Protein AF-A0A0C2MLR8-F1 (afdb_monomer_lite)

InterPro domains:
  IPR001584 Integrase, catalytic core [PS50994] (27-112)
  IPR012337 Ribonuclease H-like superfamily [SSF53098] (26-110)
  IPR036397 Ribonuclease H superfamily [G3DSA:3.30.420.10] (18-111)

Sequence (112 aa):
MRKVDKIKHMQCRNKAKLKRIPQPGEPMMDATAETTTYILVNEIVLRFGLPHAIHSNQGPQYESVLFKQVCKEFGINKSRTTAYHSQGNGAAERSVRSMKEKIRTYIERAFD

pLDDT: mean 80.46, std 16.4, range [45.44, 95.56]

Radius of gyration: 16.26 Å; chains: 1; bounding box: 49×33×39 Å

Foldseek 3Di:
DVLLVVVVVVVPPCVPVVVQADDVPGDRPDLALVNVQVCCSPVPCVPPNQDQEDEEEPPCSCVDPSNVVSCVSSNYHYHYDDPVCCVVCVVVVVVVVVVVVVVVVVVVVVVD

Organism: Thelohanellus kitauei (NCBI:txid669202)

Secondary structure (DSSP, 8-state):
-HHHHHHHHHHGGGTTTGGGPPPTTSPPS---HHHHHHHIIIIIIHHH---SEEEE-S-HHHHSHHHHHHHHHHT-EEEE--TT-GGGGHHHHHHHHHHHHHHHHHHHHHH-

Structure (mmCIF, N/CA/C/O backbone):
data_AF-A0A0C2MLR8-F1
#
_entry.id   AF-A0A0C2MLR8-F1
#
loop_
_atom_site.group_PDB
_atom_site.id
_atom_site.type_symbol
_atom_site.label_atom_id
_atom_site.label_alt_id
_atom_site.label_comp_id
_atom_site.label_asym_id
_atom_site.label_entity_id
_atom_site.label_seq_id
_atom_site.pdbx_PDB_ins_code
_atom_site.Cartn_x
_atom_site.Cartn_y
_atom_site.Cartn_z
_atom_site.occupancy
_atom_site.B_iso_or_equiv
_atom_site.auth_seq_id
_atom_site.auth_comp_id
_atom_site.auth_asym_id
_atom_site.auth_atom_id
_atom_site.pdbx_PDB_model_num
ATOM 1 N N . MET A 1 1 ? -22.384 -1.267 -9.601 1.00 48.50 1 MET A N 1
ATOM 2 C CA . MET A 1 1 ? -22.377 0.029 -10.321 1.00 48.50 1 MET A CA 1
ATOM 3 C C . MET A 1 1 ? -22.574 1.240 -9.406 1.00 48.50 1 MET A C 1
ATOM 5 O O . MET A 1 1 ? -21.626 1.991 -9.265 1.00 48.50 1 MET A O 1
ATOM 9 N N . ARG A 1 2 ? -23.680 1.378 -8.655 1.00 54.44 2 ARG A N 1
ATOM 10 C CA . ARG A 1 2 ? -24.025 2.611 -7.893 1.00 54.44 2 ARG A CA 1
ATOM 11 C C . ARG A 1 2 ? -22.963 3.243 -6.957 1.00 54.44 2 ARG A C 1
ATOM 13 O O . ARG A 1 2 ? -23.025 4.447 -6.727 1.00 54.44 2 ARG A O 1
ATOM 20 N N . LYS A 1 3 ? -22.018 2.484 -6.382 1.00 56.22 3 LYS A N 1
ATOM 21 C CA . LYS A 1 3 ? -20.996 3.027 -5.452 1.00 56.22 3 LYS A CA 1
ATOM 22 C C . LYS A 1 3 ? -19.798 3.671 -6.161 1.00 56.22 3 LYS A C 1
ATOM 24 O O . LYS A 1 3 ? -19.283 4.677 -5.686 1.00 56.22 3 LYS A O 1
ATOM 29 N N . VAL A 1 4 ? -19.388 3.128 -7.308 1.00 54.00 4 VAL A N 1
ATOM 30 C CA . VAL A 1 4 ? -18.222 3.625 -8.059 1.00 54.00 4 VAL A CA 1
ATOM 31 C C . VAL A 1 4 ? -18.553 4.940 -8.772 1.00 54.00 4 VAL A C 1
ATOM 33 O O . VAL A 1 4 ? -17.733 5.855 -8.817 1.00 54.00 4 VAL A O 1
ATOM 36 N N . ASP A 1 5 ? -19.802 5.080 -9.224 1.00 55.38 5 ASP A N 1
ATOM 37 C CA . ASP A 1 5 ? -20.309 6.292 -9.877 1.00 55.38 5 ASP A CA 1
ATOM 38 C C . ASP A 1 5 ? -20.364 7.499 -8.923 1.00 55.38 5 ASP A C 1
ATOM 40 O O . ASP A 1 5 ? -20.022 8.617 -9.313 1.00 55.38 5 ASP A O 1
ATOM 44 N N . LYS A 1 6 ? -20.686 7.284 -7.636 1.00 52.97 6 LYS A N 1
ATOM 45 C CA . LYS A 1 6 ? -20.604 8.339 -6.606 1.00 52.97 6 LYS A CA 1
ATOM 46 C C . LYS A 1 6 ? -19.173 8.847 -6.401 1.00 52.97 6 LYS A C 1
ATOM 48 O O . LYS A 1 6 ? -18.981 10.032 -6.136 1.00 52.97 6 LYS A O 1
ATOM 53 N N . ILE A 1 7 ? -18.171 7.980 -6.551 1.00 51.88 7 ILE A N 1
ATOM 54 C CA . ILE A 1 7 ? -16.761 8.351 -6.378 1.00 51.88 7 ILE A CA 1
ATOM 55 C C . ILE A 1 7 ? -16.242 9.092 -7.606 1.00 51.88 7 ILE A C 1
ATOM 57 O O . ILE A 1 7 ? -15.585 10.115 -7.435 1.00 51.88 7 ILE A O 1
ATOM 61 N N . LYS A 1 8 ? -16.632 8.698 -8.827 1.00 50.59 8 LYS A N 1
ATOM 62 C CA . LYS A 1 8 ? -16.384 9.518 -10.029 1.00 50.59 8 LYS A CA 1
ATOM 63 C C . LYS A 1 8 ? -16.935 10.943 -9.864 1.00 50.59 8 LYS A C 1
ATOM 65 O O . LYS A 1 8 ? -16.257 11.910 -10.198 1.00 50.59 8 LYS A O 1
ATOM 70 N N . HIS A 1 9 ? -18.113 11.092 -9.254 1.00 47.91 9 HIS A N 1
ATOM 71 C CA . HIS A 1 9 ? -18.696 12.406 -8.955 1.00 47.91 9 HIS A CA 1
ATOM 72 C C . HIS A 1 9 ? -17.943 13.204 -7.870 1.00 47.91 9 HIS A C 1
ATOM 74 O O . HIS A 1 9 ? -17.927 14.436 -7.920 1.00 47.91 9 HIS A O 1
ATOM 80 N N . MET A 1 10 ? -17.305 12.528 -6.908 1.00 45.44 10 MET A N 1
ATOM 81 C CA . MET A 1 10 ? -16.457 13.144 -5.874 1.00 45.44 10 MET A CA 1
ATOM 82 C C . MET A 1 10 ? -15.113 13.629 -6.451 1.00 45.44 10 MET A C 1
ATOM 84 O O . MET A 1 10 ? -14.632 14.702 -6.090 1.00 45.44 10 MET A O 1
ATOM 88 N N . GLN A 1 11 ? -14.561 12.882 -7.412 1.00 50.91 11 GLN A N 1
ATOM 89 C CA . GLN A 1 11 ? -13.303 13.153 -8.124 1.00 50.91 11 GLN A CA 1
ATOM 90 C C . GLN A 1 11 ? -13.384 14.384 -9.056 1.00 50.91 11 GLN A C 1
ATOM 92 O O . GLN A 1 11 ? -12.382 15.050 -9.311 1.00 50.91 11 GLN A O 1
ATOM 97 N N . CYS A 1 12 ? -14.584 14.753 -9.522 1.00 45.44 12 CYS A N 1
ATOM 98 C CA . CYS A 1 12 ? -14.787 15.883 -10.438 1.00 45.44 12 CYS A CA 1
ATOM 99 C C . CYS A 1 12 ? -14.655 17.281 -9.803 1.00 45.44 12 CYS A C 1
ATOM 101 O O . CYS A 1 12 ? -14.508 18.253 -10.544 1.00 45.44 12 CYS A O 1
ATOM 103 N N . ARG A 1 13 ? -14.699 17.426 -8.468 1.00 47.28 13 ARG A N 1
ATOM 104 C CA . ARG A 1 13 ? -14.732 18.757 -7.818 1.00 47.28 13 ARG A CA 1
ATOM 105 C C . ARG A 1 13 ? -13.372 19.452 -7.685 1.00 47.28 13 ARG A C 1
ATOM 107 O O . ARG A 1 13 ? -13.353 20.634 -7.380 1.00 47.28 13 ARG A O 1
ATOM 114 N N . ASN A 1 14 ? -12.248 18.773 -7.935 1.00 47.69 14 ASN A N 1
ATOM 115 C CA . ASN A 1 14 ? -10.905 19.353 -7.768 1.00 47.69 14 ASN A CA 1
ATOM 116 C C . ASN A 1 14 ? -9.927 18.925 -8.880 1.00 47.69 14 ASN A C 1
ATOM 118 O O . ASN A 1 14 ? -8.842 18.398 -8.626 1.00 47.69 14 ASN A O 1
ATOM 122 N N . LYS A 1 15 ? -10.287 19.198 -10.142 1.00 45.81 15 LYS A N 1
ATOM 123 C CA . LYS A 1 15 ? -9.458 18.884 -11.327 1.00 45.81 15 LYS A CA 1
ATOM 124 C C . LYS A 1 15 ? -8.025 19.451 -11.276 1.00 45.81 15 LYS A C 1
ATOM 126 O O . LYS A 1 15 ? -7.148 18.918 -11.943 1.00 45.81 15 LYS A O 1
ATOM 131 N N . ALA A 1 16 ? -7.763 20.500 -10.490 1.00 49.34 16 ALA A N 1
ATOM 132 C CA . ALA A 1 16 ? -6.436 21.114 -10.372 1.00 49.34 16 ALA A CA 1
ATOM 133 C C . ALA A 1 16 ? -5.433 20.297 -9.527 1.00 49.34 16 ALA A C 1
ATOM 135 O O . ALA A 1 16 ? -4.251 20.278 -9.860 1.00 49.34 16 ALA A O 1
ATOM 136 N N . LYS A 1 17 ? -5.886 19.581 -8.481 1.00 49.19 17 LYS A N 1
ATOM 137 C CA . LYS A 1 17 ? -5.035 18.661 -7.691 1.00 49.19 17 LYS A CA 1
ATOM 138 C C . LYS A 1 17 ? -4.854 17.299 -8.374 1.00 49.19 17 LYS A C 1
ATOM 140 O O . LYS A 1 17 ? -3.835 16.652 -8.177 1.00 49.19 17 LYS A O 1
ATOM 145 N N . LEU A 1 18 ? -5.798 16.915 -9.238 1.00 51.25 18 LEU A N 1
ATOM 146 C CA . LEU A 1 18 ? -5.769 15.671 -10.017 1.00 51.25 18 LEU A CA 1
ATOM 147 C C . LEU A 1 18 ? -4.679 15.638 -11.114 1.00 51.25 18 LEU A C 1
ATOM 149 O O . LEU A 1 18 ? -4.411 14.587 -11.682 1.00 51.25 18 LEU A O 1
ATOM 153 N N . LYS A 1 19 ? -4.032 16.774 -11.415 1.00 51.28 19 LYS A N 1
ATOM 154 C CA . LYS A 1 19 ? -3.006 16.902 -12.469 1.00 51.28 19 LYS A CA 1
ATOM 155 C C . LYS A 1 19 ? -1.666 16.207 -12.171 1.00 51.28 19 LYS A C 1
ATOM 157 O O . LYS A 1 19 ? -0.800 16.216 -13.035 1.00 51.28 19 LYS A O 1
ATOM 162 N N . ARG A 1 20 ? -1.469 15.639 -10.975 1.00 57.59 20 ARG A N 1
ATOM 163 C CA . ARG A 1 20 ? -0.251 14.883 -10.602 1.00 57.59 20 ARG A CA 1
ATOM 164 C C . ARG A 1 20 ? -0.493 13.389 -10.420 1.00 57.59 20 ARG A C 1
ATOM 166 O O . ARG A 1 20 ? 0.340 12.701 -9.842 1.00 57.59 20 ARG A O 1
ATOM 173 N N . ILE A 1 21 ? -1.643 12.894 -10.856 1.00 61.84 21 ILE A N 1
ATOM 174 C CA . ILE A 1 21 ? -1.951 11.484 -10.695 1.00 61.84 21 ILE A CA 1
ATOM 175 C C . ILE A 1 21 ? -1.282 10.704 -11.830 1.00 61.84 21 ILE A C 1
ATOM 177 O O . ILE A 1 21 ? -1.535 11.024 -12.991 1.00 61.84 21 ILE A O 1
ATOM 181 N N . PRO A 1 22 ? -0.429 9.721 -11.504 1.00 65.56 22 PRO A N 1
ATOM 182 C CA . PRO A 1 22 ? 0.283 8.937 -12.500 1.00 65.56 22 PRO A CA 1
ATOM 183 C C . PRO A 1 22 ? -0.696 8.090 -13.305 1.00 65.56 22 PRO A C 1
ATOM 185 O O . PRO A 1 22 ? -1.653 7.528 -12.760 1.00 65.56 22 PRO A O 1
ATOM 188 N N . GLN A 1 23 ? -0.437 8.000 -14.603 1.00 66.75 23 GLN A N 1
ATOM 189 C CA . GLN A 1 23 ? -1.199 7.147 -15.496 1.00 66.75 23 GLN A CA 1
ATOM 190 C C . GLN A 1 23 ? -0.844 5.669 -15.266 1.00 66.75 23 GLN A C 1
ATOM 192 O O . GLN A 1 23 ? 0.151 5.337 -14.613 1.00 66.75 23 GLN A O 1
ATOM 197 N N . PRO A 1 24 ? -1.652 4.737 -15.785 1.00 66.81 24 PRO A N 1
ATOM 198 C CA . PRO A 1 24 ? -1.410 3.314 -15.605 1.00 66.81 24 PRO A CA 1
ATOM 199 C C . PRO A 1 24 ? -0.053 2.920 -16.197 1.00 66.81 24 PRO A C 1
ATOM 201 O O . PRO A 1 24 ? 0.171 3.076 -17.394 1.00 66.81 24 PRO A O 1
ATOM 204 N N . GLY A 1 25 ? 0.842 2.392 -15.361 1.0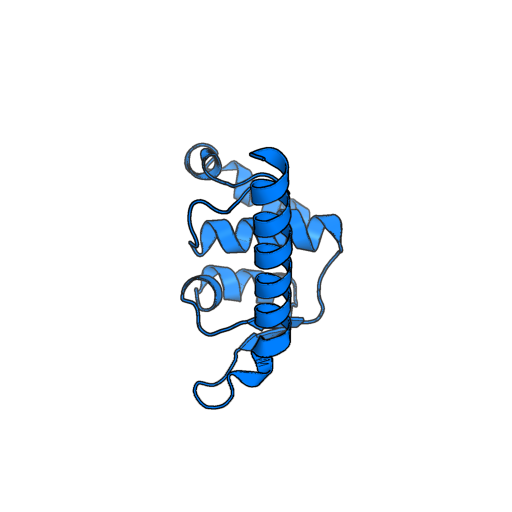0 68.62 25 GLY A N 1
ATOM 205 C CA . GLY A 1 25 ? 2.208 2.038 -15.763 1.00 68.62 25 GLY A CA 1
ATOM 206 C C . GLY A 1 25 ? 3.239 3.155 -15.574 1.00 68.62 25 GLY A C 1
ATOM 207 O O . GLY A 1 25 ? 4.428 2.899 -15.746 1.00 68.62 25 GLY A O 1
ATOM 208 N N . GLU A 1 26 ? 2.823 4.353 -15.161 1.00 77.00 26 GLU A N 1
ATOM 209 C CA . GLU A 1 26 ? 3.735 5.428 -14.776 1.00 77.00 26 GLU A CA 1
ATOM 210 C C . GLU A 1 26 ? 4.122 5.333 -13.290 1.00 77.00 26 GLU A C 1
ATOM 212 O O . GLU A 1 26 ? 3.321 4.906 -12.449 1.00 77.00 26 GLU A O 1
ATOM 217 N N . PRO A 1 27 ? 5.354 5.736 -12.929 1.00 80.50 27 PRO A N 1
ATOM 218 C CA . PRO A 1 27 ? 5.769 5.796 -11.537 1.00 80.50 27 PRO A CA 1
ATOM 219 C C . PRO A 1 27 ? 4.980 6.861 -10.767 1.00 80.50 27 PRO A C 1
ATOM 221 O O . PRO A 1 27 ? 4.710 7.954 -11.262 1.00 80.50 27 PRO A O 1
ATOM 224 N N . MET A 1 28 ? 4.661 6.561 -9.508 1.00 81.69 28 MET A N 1
ATOM 225 C CA . MET A 1 28 ? 4.065 7.540 -8.602 1.00 81.69 28 MET A CA 1
ATOM 226 C C . MET A 1 28 ? 5.097 8.602 -8.214 1.00 81.69 28 MET A C 1
ATOM 228 O O . MET A 1 28 ? 6.140 8.274 -7.651 1.00 81.69 28 MET A O 1
ATOM 232 N N . MET A 1 29 ? 4.781 9.872 -8.475 1.00 78.62 29 MET A N 1
ATOM 233 C CA . MET A 1 29 ? 5.609 11.014 -8.061 1.00 78.62 29 MET A CA 1
ATOM 234 C C . MET A 1 29 ? 5.490 11.311 -6.558 1.00 78.62 29 MET A C 1
ATOM 236 O O . MET A 1 29 ? 6.426 11.823 -5.948 1.00 78.62 29 MET A O 1
ATOM 240 N N . ASP A 1 30 ? 4.345 10.983 -5.952 1.00 83.38 30 ASP A N 1
ATOM 241 C CA . ASP A 1 30 ? 4.081 11.123 -4.523 1.00 83.38 30 ASP A CA 1
ATOM 242 C C . ASP A 1 30 ? 3.309 9.915 -3.977 1.00 83.38 30 ASP A C 1
ATOM 244 O O . ASP A 1 30 ? 2.525 9.278 -4.679 1.00 83.38 30 ASP A O 1
ATOM 248 N N . ALA A 1 31 ? 3.528 9.609 -2.699 1.00 85.69 31 ALA A N 1
ATOM 249 C CA . ALA A 1 31 ? 2.848 8.537 -1.978 1.00 85.69 31 ALA A CA 1
ATOM 250 C C . ALA A 1 31 ? 1.850 9.103 -0.956 1.00 85.69 31 ALA A C 1
ATOM 252 O O . ALA A 1 31 ? 1.825 8.673 0.196 1.00 85.69 31 ALA A O 1
ATOM 253 N N . THR A 1 32 ? 1.057 10.105 -1.342 1.00 89.81 32 THR A N 1
ATOM 254 C CA . THR A 1 32 ? 0.028 10.676 -0.459 1.00 89.81 32 THR A CA 1
ATOM 255 C C . THR A 1 32 ? -1.183 9.751 -0.324 1.00 89.81 32 THR A C 1
ATOM 257 O O . THR A 1 32 ? -1.406 8.837 -1.129 1.00 89.81 32 THR A O 1
ATOM 260 N N . ALA A 1 33 ? -1.993 9.985 0.710 1.00 89.06 33 ALA A N 1
ATOM 261 C CA . ALA A 1 33 ? -3.241 9.262 0.922 1.00 89.06 33 ALA A CA 1
ATOM 262 C C . ALA A 1 33 ? -4.226 9.465 -0.239 1.00 89.06 33 ALA A C 1
ATOM 264 O O . ALA A 1 33 ? -4.864 8.500 -0.668 1.00 89.06 33 ALA A O 1
ATOM 265 N N . GLU A 1 34 ? -4.336 10.689 -0.768 1.00 87.56 34 GLU A N 1
ATOM 266 C CA . GLU A 1 34 ? -5.209 10.998 -1.902 1.00 87.56 34 GLU A CA 1
ATOM 267 C C . GLU A 1 34 ? -4.794 10.234 -3.159 1.00 87.56 34 GLU A C 1
ATOM 269 O O . GLU A 1 34 ? -5.623 9.529 -3.739 1.00 87.56 34 GLU A O 1
ATOM 274 N N . THR A 1 35 ? -3.515 10.312 -3.541 1.00 86.75 35 THR A N 1
ATOM 275 C CA . THR A 1 35 ? -2.994 9.635 -4.737 1.00 86.75 35 THR A CA 1
ATOM 276 C C . THR A 1 35 ? -3.128 8.118 -4.612 1.00 86.75 35 THR A C 1
ATOM 278 O O . THR A 1 35 ? -3.627 7.454 -5.519 1.00 86.75 35 THR A O 1
ATOM 281 N N . THR A 1 36 ? -2.784 7.554 -3.452 1.00 90.38 36 THR A N 1
ATOM 282 C CA . THR A 1 36 ? -2.886 6.103 -3.210 1.00 90.38 36 THR A CA 1
ATOM 283 C C . THR A 1 36 ? -4.335 5.614 -3.288 1.00 90.38 36 THR A C 1
ATOM 285 O O . THR A 1 36 ? -4.625 4.583 -3.895 1.00 90.38 36 THR A O 1
ATOM 288 N N . THR A 1 37 ? -5.270 6.368 -2.707 1.00 91.12 37 THR A N 1
ATOM 289 C CA . THR A 1 37 ? -6.701 6.039 -2.741 1.00 91.12 37 THR A CA 1
ATOM 290 C C . THR A 1 37 ? -7.268 6.170 -4.153 1.00 91.12 37 THR A C 1
ATOM 292 O O . THR A 1 37 ? -8.073 5.339 -4.575 1.00 91.12 37 THR A O 1
ATOM 295 N N . TYR A 1 38 ? -6.832 7.181 -4.909 1.00 88.31 38 TYR A N 1
ATOM 296 C CA . TYR A 1 38 ? -7.205 7.325 -6.311 1.00 88.31 38 TYR A CA 1
ATOM 297 C C . TYR A 1 38 ? -6.800 6.099 -7.124 1.00 88.31 38 TYR A C 1
ATOM 299 O O . TYR A 1 38 ? -7.634 5.555 -7.848 1.00 88.31 38 TYR A O 1
ATOM 307 N N . ILE A 1 39 ? -5.542 5.670 -7.001 1.00 87.75 39 ILE A N 1
ATOM 308 C CA . ILE A 1 39 ? -5.001 4.530 -7.749 1.00 87.75 39 ILE A CA 1
ATOM 309 C C . ILE A 1 39 ? -5.741 3.251 -7.361 1.00 87.75 39 ILE A C 1
ATOM 311 O O . ILE A 1 39 ? -6.141 2.488 -8.237 1.00 87.75 39 ILE A O 1
ATOM 315 N N . LEU A 1 40 ? -6.017 3.046 -6.067 1.00 90.44 40 LEU A N 1
ATOM 316 C CA . LEU A 1 40 ? -6.829 1.915 -5.617 1.00 90.44 40 LEU A CA 1
ATOM 317 C C . LEU A 1 40 ? -8.176 1.862 -6.354 1.00 90.44 40 LEU A C 1
ATOM 319 O O . LEU A 1 40 ? -8.579 0.807 -6.836 1.00 90.44 40 LEU A O 1
ATOM 323 N N . VAL A 1 41 ? -8.879 2.987 -6.472 1.00 89.81 41 VAL A N 1
ATOM 324 C CA . VAL A 1 41 ? -10.195 2.992 -7.121 1.00 89.81 41 VAL A CA 1
ATOM 325 C C . VAL A 1 41 ? -10.081 2.863 -8.639 1.00 89.81 41 VAL A C 1
ATOM 327 O O . VAL A 1 41 ? -10.763 2.030 -9.235 1.00 89.81 41 VAL A O 1
ATOM 330 N N . ASN A 1 42 ? -9.244 3.682 -9.273 1.00 85.00 42 ASN A N 1
ATOM 331 C CA . ASN A 1 42 ? -9.234 3.812 -10.728 1.00 85.00 42 ASN A CA 1
ATOM 332 C C . ASN A 1 42 ? -8.425 2.723 -11.431 1.00 85.00 42 ASN A C 1
ATOM 334 O O . ASN A 1 42 ? -8.808 2.286 -12.511 1.00 85.00 42 ASN A O 1
ATOM 338 N N . GLU A 1 43 ? -7.353 2.244 -10.806 1.00 85.62 43 GLU A N 1
ATOM 339 C CA . GLU A 1 43 ? -6.456 1.272 -11.429 1.00 85.62 43 GLU A CA 1
ATOM 340 C C . GLU A 1 43 ? -6.654 -0.143 -10.906 1.00 85.62 43 GLU A C 1
ATOM 342 O O . GLU A 1 43 ? -6.399 -1.095 -11.636 1.00 85.62 43 GLU A O 1
ATOM 347 N N . ILE A 1 44 ? -7.144 -0.309 -9.676 1.00 88.69 44 ILE A N 1
ATOM 348 C CA . ILE A 1 44 ? -7.392 -1.645 -9.125 1.00 88.69 44 ILE A CA 1
ATOM 349 C C . ILE A 1 44 ? -8.875 -1.991 -9.231 1.00 88.69 44 ILE A C 1
ATOM 351 O O . ILE A 1 44 ? -9.240 -2.917 -9.952 1.00 88.69 44 ILE A O 1
ATOM 355 N N . VAL A 1 45 ? -9.746 -1.222 -8.572 1.00 90.06 45 VAL A N 1
ATOM 356 C CA . VAL A 1 45 ? -11.175 -1.559 -8.475 1.00 90.06 45 VAL A CA 1
ATOM 357 C C . VAL A 1 45 ? -11.885 -1.501 -9.825 1.00 90.06 45 VAL A C 1
ATOM 359 O O . VAL A 1 45 ? -12.662 -2.400 -10.141 1.00 90.06 45 VAL A O 1
ATOM 362 N N . LEU A 1 46 ? -11.636 -0.469 -10.635 1.00 87.44 46 LEU A N 1
ATOM 363 C CA . LEU A 1 46 ? -12.266 -0.356 -11.954 1.00 87.44 46 LEU A CA 1
ATOM 364 C C . LEU A 1 46 ? -11.765 -1.399 -12.959 1.00 87.44 46 LEU A C 1
ATOM 366 O O . LEU A 1 46 ? -12.524 -1.766 -13.852 1.00 87.44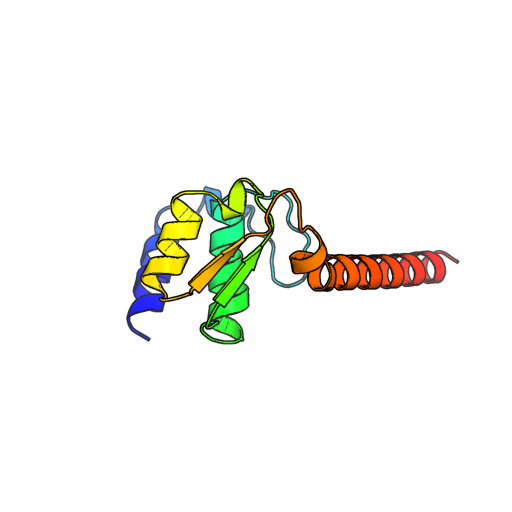 46 LEU A O 1
ATOM 370 N N . ARG A 1 47 ? -10.518 -1.869 -12.829 1.00 87.62 47 ARG A N 1
ATOM 371 C CA . ARG A 1 47 ? -9.925 -2.828 -13.774 1.00 87.62 47 ARG A CA 1
ATOM 372 C C . ARG A 1 47 ? -10.182 -4.277 -13.397 1.00 87.62 47 ARG A C 1
ATOM 374 O O . ARG A 1 47 ? -10.550 -5.072 -14.252 1.00 87.62 47 ARG A O 1
ATOM 381 N N . PHE A 1 48 ? -9.964 -4.618 -12.131 1.00 88.94 48 PHE A N 1
ATOM 382 C CA . PHE A 1 48 ? -9.971 -6.000 -11.646 1.00 88.94 48 PHE A CA 1
ATOM 383 C C . PHE A 1 48 ? -11.182 -6.315 -10.762 1.00 88.94 48 PHE A C 1
ATOM 385 O O . PHE A 1 48 ? -11.385 -7.466 -10.384 1.00 88.94 48 PHE A O 1
ATOM 392 N N . GLY A 1 49 ? -12.005 -5.313 -10.442 1.00 90.88 49 GLY A N 1
ATOM 393 C CA . GLY A 1 49 ? -13.126 -5.450 -9.519 1.00 90.88 49 GLY A CA 1
ATOM 394 C C . GLY A 1 49 ? -12.732 -5.226 -8.058 1.00 90.88 49 GLY A C 1
ATOM 395 O O . GLY A 1 49 ? -11.610 -4.844 -7.728 1.00 90.88 49 GLY A O 1
ATOM 396 N N . LEU A 1 50 ? -13.696 -5.423 -7.156 1.00 92.38 50 LEU A N 1
ATOM 397 C CA . LEU A 1 50 ? -13.506 -5.169 -5.728 1.00 92.38 50 LEU A CA 1
ATOM 398 C C . LEU A 1 50 ? -12.693 -6.293 -5.074 1.00 92.38 50 LEU A C 1
ATOM 400 O O . LEU A 1 50 ? -13.149 -7.438 -5.080 1.00 92.38 50 LEU A O 1
ATOM 404 N N . PRO A 1 51 ? -11.534 -5.992 -4.461 1.00 93.12 51 PRO A N 1
ATOM 405 C CA . PRO A 1 51 ? -10.808 -6.989 -3.694 1.00 93.12 51 PRO A CA 1
ATOM 406 C C . PRO A 1 51 ? -11.562 -7.313 -2.401 1.00 93.12 51 PRO A C 1
ATOM 408 O O . PRO A 1 51 ? -12.139 -6.433 -1.765 1.00 93.12 51 PRO A O 1
ATOM 411 N N . HIS A 1 52 ? -11.503 -8.570 -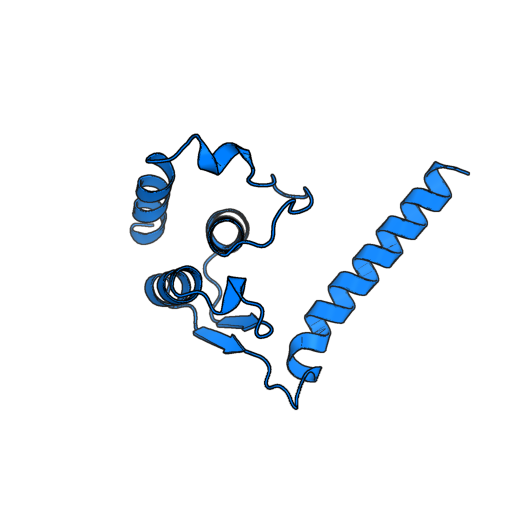1.964 1.00 94.31 52 HIS A N 1
ATOM 412 C CA . HIS A 1 52 ? -12.061 -8.965 -0.669 1.00 94.31 52 HIS A CA 1
ATOM 413 C C . HIS A 1 52 ? -11.285 -8.335 0.501 1.00 94.31 52 HIS A C 1
ATOM 415 O O . HIS A 1 52 ? -11.871 -7.865 1.476 1.00 94.31 52 HIS A O 1
ATOM 421 N N . ALA A 1 53 ? -9.955 -8.298 0.396 1.00 93.44 53 ALA A N 1
ATOM 422 C CA . ALA A 1 53 ? -9.082 -7.759 1.425 1.00 93.44 53 ALA A CA 1
ATOM 423 C C . ALA A 1 53 ? -7.858 -7.059 0.827 1.00 93.44 53 ALA A C 1
ATOM 425 O O . ALA A 1 53 ? -7.381 -7.421 -0.247 1.00 93.44 53 ALA A O 1
ATOM 426 N N . ILE A 1 54 ? -7.330 -6.082 1.563 1.00 93.75 54 ILE A N 1
ATOM 427 C CA . ILE A 1 54 ? -6.047 -5.432 1.293 1.00 93.75 54 ILE A CA 1
ATOM 428 C C . ILE A 1 54 ? -5.170 -5.603 2.527 1.00 93.75 54 ILE A C 1
ATOM 430 O O . ILE A 1 54 ? -5.549 -5.208 3.631 1.00 93.75 54 ILE A O 1
ATOM 434 N N . HIS A 1 55 ? -3.981 -6.162 2.333 1.00 91.94 55 HIS A N 1
ATOM 435 C CA . HIS A 1 55 ? -2.932 -6.221 3.344 1.00 91.94 55 HIS A CA 1
ATOM 436 C C . HIS A 1 55 ? -1.822 -5.244 2.955 1.00 91.94 55 HIS A C 1
ATOM 438 O O . HIS A 1 55 ? -1.367 -5.263 1.815 1.00 91.94 55 HIS A O 1
ATOM 444 N N . SER A 1 56 ? -1.405 -4.366 3.867 1.00 90.94 56 SER A N 1
ATOM 445 C CA . SER A 1 56 ? -0.314 -3.414 3.605 1.00 90.94 56 SER A CA 1
ATOM 446 C C . SER A 1 56 ? 0.612 -3.275 4.805 1.00 90.94 56 SER A C 1
ATOM 448 O O . SER A 1 56 ? 0.294 -3.704 5.909 1.00 90.94 56 SER A O 1
ATOM 450 N N . ASN A 1 57 ? 1.738 -2.596 4.626 1.00 89.94 57 ASN A N 1
ATOM 451 C CA . ASN A 1 57 ? 2.505 -2.101 5.763 1.00 89.94 57 ASN A CA 1
ATOM 452 C C . ASN A 1 57 ? 1.806 -0.906 6.446 1.00 89.94 57 ASN A C 1
ATOM 454 O O . ASN A 1 57 ? 0.752 -0.441 6.001 1.00 89.94 57 ASN A O 1
ATOM 458 N N . GLN A 1 58 ? 2.413 -0.403 7.521 1.00 90.75 58 GLN A N 1
ATOM 459 C CA . GLN A 1 58 ? 1.920 0.743 8.299 1.00 90.75 58 GLN A CA 1
ATOM 460 C C . GLN A 1 58 ? 2.292 2.102 7.679 1.00 90.75 58 GLN A C 1
ATOM 462 O O . GLN A 1 58 ? 2.470 3.086 8.391 1.00 90.75 58 GLN A O 1
ATOM 467 N N . GLY A 1 59 ? 2.453 2.164 6.352 1.00 90.56 59 GLY A N 1
ATOM 468 C CA . GLY A 1 59 ? 2.736 3.421 5.663 1.00 90.56 59 GLY A CA 1
ATOM 469 C C . GLY A 1 59 ? 1.623 4.456 5.905 1.00 90.56 59 GLY A C 1
ATOM 470 O O . GLY A 1 59 ? 0.443 4.085 5.916 1.00 90.56 59 GLY A O 1
ATOM 471 N N . PRO A 1 60 ? 1.959 5.748 6.074 1.00 92.38 60 PRO A N 1
ATOM 472 C CA . PRO A 1 60 ? 0.994 6.790 6.435 1.00 92.38 60 PRO A CA 1
ATOM 473 C C . PRO A 1 60 ? -0.160 6.916 5.430 1.00 92.38 60 PRO A C 1
ATOM 475 O O . PRO A 1 60 ? -1.300 7.169 5.819 1.00 92.38 60 PRO A O 1
ATOM 478 N N . GLN A 1 61 ? 0.094 6.659 4.146 1.00 92.75 61 GLN A N 1
ATOM 479 C CA . GLN A 1 61 ? -0.932 6.651 3.107 1.00 92.75 61 GLN A CA 1
ATOM 480 C C . GLN A 1 61 ? -2.002 5.574 3.326 1.00 92.75 61 GLN A C 1
ATOM 482 O O . GLN A 1 61 ? -3.189 5.846 3.136 1.00 92.75 61 GLN A O 1
ATOM 487 N N . TYR A 1 62 ? -1.604 4.387 3.792 1.00 92.50 62 TYR A N 1
ATOM 488 C CA . TYR A 1 62 ? -2.502 3.255 4.039 1.00 92.50 62 TYR A CA 1
ATOM 489 C C . TYR A 1 62 ? -3.199 3.337 5.399 1.00 92.50 62 TYR A C 1
ATOM 491 O O . TYR A 1 62 ? -4.259 2.739 5.592 1.00 92.50 62 TYR A O 1
ATOM 499 N N . GLU A 1 63 ? -2.605 4.072 6.341 1.00 94.38 63 GLU A N 1
ATOM 500 C CA . GLU A 1 63 ? -3.155 4.296 7.678 1.00 94.38 63 GLU A CA 1
ATOM 501 C C . GLU A 1 63 ? -4.028 5.555 7.779 1.00 94.38 63 GLU A C 1
ATOM 503 O O . GLU A 1 63 ? -4.711 5.748 8.792 1.00 94.38 63 GLU A O 1
ATOM 508 N N . SER A 1 64 ? -4.059 6.373 6.725 1.00 94.44 64 SER A N 1
ATOM 509 C CA . SER A 1 64 ? -4.880 7.577 6.642 1.00 94.44 64 SER A CA 1
ATOM 510 C C . SER A 1 64 ? -6.377 7.292 6.815 1.00 94.44 64 SER A C 1
ATOM 512 O O . SER A 1 64 ? -6.901 6.242 6.428 1.00 94.44 64 SER A O 1
ATOM 514 N N . VAL A 1 65 ? -7.094 8.275 7.370 1.00 93.88 65 VAL A N 1
ATOM 515 C CA . VAL A 1 65 ? -8.557 8.211 7.531 1.00 93.88 65 VAL A CA 1
ATOM 516 C C . VAL A 1 65 ? -9.241 8.036 6.176 1.00 93.88 65 VAL A C 1
ATOM 518 O O . VAL A 1 65 ? -10.149 7.216 6.058 1.00 93.88 65 VAL A O 1
ATOM 521 N N . LEU A 1 66 ? -8.755 8.743 5.150 1.00 91.19 66 LEU A N 1
ATOM 522 C CA . LEU A 1 66 ? -9.266 8.662 3.785 1.00 91.19 66 LEU A CA 1
ATOM 523 C C . LEU A 1 66 ? -9.202 7.230 3.242 1.00 91.19 66 LEU A C 1
ATOM 525 O O . LEU A 1 66 ? -10.217 6.689 2.806 1.00 91.19 66 LEU A O 1
ATOM 529 N N . PHE A 1 67 ? -8.032 6.591 3.314 1.00 93.38 67 PHE A N 1
ATOM 530 C CA . PHE A 1 67 ? -7.846 5.243 2.782 1.00 93.38 67 PHE A CA 1
ATOM 531 C C . PHE A 1 67 ? -8.727 4.221 3.516 1.00 93.38 67 PHE A C 1
ATOM 533 O O . PHE A 1 67 ? -9.369 3.372 2.890 1.00 93.38 67 PHE A O 1
ATOM 540 N N . LYS A 1 68 ? -8.829 4.341 4.847 1.00 94.56 68 LYS A N 1
ATOM 541 C CA . LYS A 1 68 ? -9.693 3.493 5.683 1.00 94.56 68 LYS A CA 1
ATOM 542 C C . LYS A 1 68 ? -11.177 3.686 5.367 1.00 94.56 68 LYS A C 1
ATOM 544 O O . LYS A 1 68 ? -11.902 2.697 5.260 1.00 94.56 68 LYS A O 1
ATOM 549 N N . GLN A 1 69 ? -11.630 4.929 5.188 1.00 94.69 69 GLN A N 1
ATOM 550 C CA . GLN A 1 69 ? -13.007 5.229 4.786 1.00 94.69 69 GLN A CA 1
ATOM 551 C C . GLN A 1 69 ? -13.331 4.625 3.426 1.00 94.69 69 GLN A C 1
ATO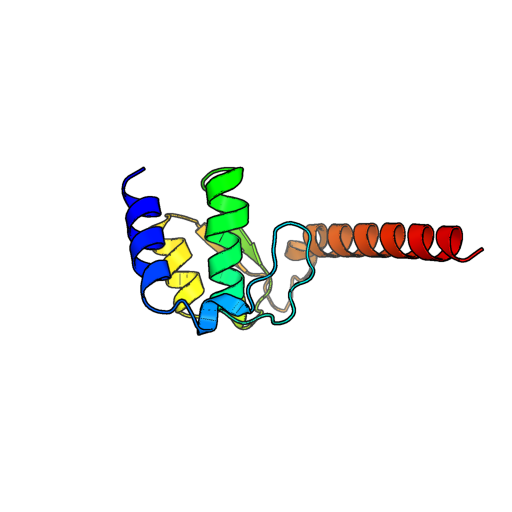M 553 O O . GLN A 1 69 ? -14.363 3.976 3.286 1.00 94.69 69 GLN A O 1
ATOM 558 N N . VAL A 1 70 ? -12.437 4.771 2.449 1.00 92.44 70 VAL A N 1
ATOM 559 C CA . VAL A 1 70 ? -12.638 4.176 1.128 1.00 92.44 70 VAL A CA 1
ATOM 560 C C . VAL A 1 70 ? -12.728 2.653 1.215 1.00 92.44 70 VAL A C 1
ATOM 562 O O . VAL A 1 70 ? -13.689 2.084 0.702 1.00 92.44 70 VAL A O 1
ATOM 565 N N . CYS A 1 71 ? -11.822 1.989 1.939 1.00 94.31 71 CYS A N 1
ATOM 566 C CA . CYS A 1 71 ? -11.920 0.542 2.163 1.00 94.31 71 CYS A CA 1
ATOM 567 C C . CYS A 1 71 ? -13.272 0.148 2.782 1.00 94.31 71 CYS A C 1
ATOM 569 O O . CYS A 1 71 ? -13.928 -0.768 2.288 1.00 94.31 71 CYS A O 1
ATOM 571 N N . LYS A 1 72 ? -13.736 0.882 3.803 1.00 94.25 72 LYS A N 1
ATOM 572 C CA . LYS A 1 72 ? -15.026 0.638 4.464 1.00 94.25 72 LYS A CA 1
ATOM 573 C C . LYS A 1 72 ? -16.213 0.791 3.507 1.00 94.25 72 LYS A C 1
ATOM 575 O O . LYS A 1 72 ? -17.075 -0.082 3.468 1.00 94.25 72 LYS A O 1
ATOM 580 N N . GLU A 1 73 ? -16.254 1.861 2.716 1.00 92.56 73 GLU A N 1
ATOM 581 C CA . GLU A 1 73 ? -17.339 2.119 1.756 1.00 92.56 73 GLU A CA 1
ATOM 582 C C . GLU A 1 73 ? -17.439 1.032 0.683 1.00 92.56 73 GLU A C 1
ATOM 584 O O . GLU A 1 73 ? -18.537 0.629 0.271 1.00 92.56 73 GLU A O 1
ATOM 589 N N . PHE A 1 74 ? -16.289 0.518 0.259 1.00 90.56 74 PHE A N 1
ATOM 590 C CA . PHE A 1 74 ? -16.196 -0.569 -0.703 1.00 90.56 74 PHE A CA 1
ATOM 591 C C . PHE A 1 74 ? -16.371 -1.965 -0.095 1.00 90.56 74 PHE A C 1
ATOM 593 O O . PHE A 1 74 ? -16.497 -2.925 -0.851 1.00 90.56 74 PHE A O 1
ATOM 600 N N . GLY A 1 75 ? -16.437 -2.087 1.234 1.00 93.81 75 GLY A N 1
ATOM 601 C CA . GLY A 1 75 ? -16.508 -3.380 1.919 1.00 93.81 75 GLY A CA 1
ATOM 602 C C . GLY A 1 75 ? -15.208 -4.186 1.832 1.00 93.81 75 GLY A C 1
ATOM 603 O O . GLY A 1 75 ? -15.240 -5.406 1.933 1.00 93.81 75 GLY A O 1
ATOM 604 N N . ILE A 1 76 ? -14.075 -3.512 1.625 1.00 95.00 76 ILE A N 1
ATOM 605 C CA . ILE A 1 76 ? -12.747 -4.120 1.541 1.00 95.00 76 ILE A CA 1
ATOM 606 C C . ILE A 1 76 ? -12.204 -4.307 2.959 1.00 95.00 76 ILE A C 1
ATOM 608 O O . ILE A 1 76 ? -12.069 -3.339 3.714 1.00 95.00 76 ILE A O 1
ATOM 612 N N . ASN A 1 77 ? -11.828 -5.536 3.312 1.00 95.12 77 ASN A N 1
ATOM 613 C CA . ASN A 1 77 ? -11.202 -5.815 4.599 1.00 95.12 77 ASN A CA 1
ATOM 614 C C . ASN A 1 77 ? -9.741 -5.332 4.615 1.00 95.12 77 ASN A C 1
ATOM 616 O O . ASN A 1 77 ? -8.876 -5.902 3.947 1.00 95.12 77 ASN A O 1
ATOM 620 N N . LYS A 1 78 ? -9.445 -4.277 5.379 1.00 93.81 78 LYS A N 1
ATOM 621 C CA . LYS A 1 78 ? -8.092 -3.718 5.483 1.00 93.81 78 LYS A CA 1
ATOM 622 C C . LYS A 1 78 ? -7.342 -4.315 6.674 1.00 93.81 78 LYS A C 1
ATOM 624 O O . LYS A 1 78 ? -7.707 -4.087 7.822 1.00 93.81 78 LYS A O 1
ATOM 629 N N . SER A 1 79 ? -6.224 -4.984 6.403 1.00 92.25 79 SER A N 1
ATOM 630 C CA . SER A 1 79 ? -5.280 -5.486 7.411 1.00 92.25 79 SER A CA 1
ATOM 631 C C . SER A 1 79 ? -3.890 -4.871 7.224 1.00 92.25 79 SER A C 1
ATOM 633 O O . SER A 1 79 ? -3.609 -4.255 6.190 1.00 92.25 79 SER A O 1
ATOM 635 N N . ARG A 1 80 ? -3.020 -4.980 8.235 1.00 90.38 80 ARG A N 1
ATOM 636 C CA . ARG A 1 80 ? -1.662 -4.419 8.191 1.00 90.38 80 ARG A CA 1
ATOM 637 C C . ARG A 1 80 ? -0.612 -5.364 8.767 1.00 90.38 80 ARG A C 1
ATOM 639 O O . ARG A 1 80 ? -0.956 -6.182 9.619 1.00 90.38 80 ARG A O 1
ATOM 646 N N . THR A 1 81 ? 0.648 -5.225 8.357 1.00 87.12 81 THR A N 1
ATOM 647 C CA . THR A 1 81 ? 1.751 -5.913 9.040 1.00 87.12 81 THR A CA 1
ATOM 648 C C . THR A 1 81 ? 1.940 -5.380 10.457 1.00 87.12 81 THR A C 1
ATOM 650 O O . THR A 1 81 ? 1.741 -4.194 10.750 1.00 87.12 81 THR A O 1
ATOM 653 N N . THR A 1 82 ? 2.315 -6.275 11.367 1.00 80.50 82 THR A N 1
ATOM 654 C CA . THR A 1 82 ? 2.751 -5.901 12.714 1.00 80.50 82 THR A CA 1
ATOM 655 C C . THR A 1 82 ? 4.243 -5.579 12.685 1.00 80.50 82 THR A C 1
ATOM 657 O O . THR A 1 82 ? 4.973 -6.105 11.844 1.00 80.50 82 THR A O 1
ATOM 660 N N . ALA A 1 83 ? 4.712 -4.734 13.607 1.00 67.94 83 ALA A N 1
ATOM 661 C CA . ALA A 1 83 ? 6.127 -4.356 13.689 1.00 67.94 83 ALA A CA 1
ATOM 662 C C . ALA A 1 83 ? 7.065 -5.574 13.830 1.00 67.94 83 ALA A C 1
ATOM 664 O O . ALA A 1 83 ? 8.187 -5.545 13.341 1.00 67.94 83 ALA A O 1
ATOM 665 N N . TYR A 1 84 ? 6.576 -6.657 14.442 1.00 60.16 84 TYR A N 1
ATOM 666 C CA . TYR A 1 84 ? 7.328 -7.893 14.664 1.00 60.16 84 TYR A CA 1
ATOM 667 C C . TYR A 1 84 ? 7.184 -8.944 13.547 1.00 60.16 84 TYR A C 1
ATOM 669 O O . TYR A 1 84 ? 7.937 -9.910 13.540 1.00 60.16 84 TYR A O 1
ATOM 677 N N . HIS A 1 85 ? 6.249 -8.783 12.599 1.00 64.06 85 HIS A N 1
ATOM 678 C CA . HIS A 1 85 ? 5.999 -9.760 11.526 1.00 64.06 85 HIS A CA 1
ATOM 679 C C . HIS A 1 85 ? 5.968 -9.084 10.149 1.00 64.06 85 HIS A C 1
ATOM 681 O O . HIS A 1 85 ? 4.945 -9.057 9.459 1.00 64.06 85 HIS A O 1
ATOM 687 N N . SER A 1 86 ? 7.120 -8.569 9.713 1.00 60.44 86 SER A N 1
ATOM 688 C CA . SER A 1 86 ? 7.316 -8.047 8.350 1.00 60.44 86 SER A CA 1
ATOM 689 C C . SER A 1 86 ? 7.091 -9.106 7.260 1.00 60.44 86 SER A C 1
ATOM 691 O O . SER A 1 86 ? 6.751 -8.763 6.129 1.00 60.44 86 SER A O 1
ATOM 693 N N . GLN A 1 87 ? 7.177 -10.399 7.604 1.00 68.94 87 GLN A N 1
ATOM 694 C CA . GLN A 1 87 ? 6.965 -11.518 6.680 1.00 68.94 87 GLN A CA 1
ATOM 695 C C . GLN A 1 87 ? 5.609 -11.475 5.954 1.00 68.94 87 GLN A C 1
ATOM 697 O O . GLN A 1 87 ? 5.541 -11.882 4.794 1.00 68.94 87 GLN A O 1
ATOM 702 N N . GLY A 1 88 ? 4.560 -10.922 6.582 1.00 71.88 88 GLY A N 1
ATOM 703 C CA . GLY A 1 88 ? 3.234 -10.771 5.964 1.00 71.88 88 GLY A CA 1
ATOM 704 C C . GLY A 1 88 ? 3.225 -9.890 4.706 1.00 71.88 88 GLY A C 1
ATOM 705 O O . GLY A 1 88 ? 2.374 -10.065 3.839 1.00 71.88 88 GLY A O 1
ATOM 706 N N . ASN A 1 89 ? 4.213 -9.001 4.552 1.00 82.00 89 ASN A N 1
ATOM 707 C CA . ASN A 1 89 ? 4.396 -8.159 3.365 1.00 82.00 89 ASN A CA 1
ATOM 708 C C . ASN A 1 89 ? 5.473 -8.691 2.399 1.00 82.00 89 ASN A C 1
ATOM 710 O O . ASN A 1 89 ? 5.703 -8.113 1.336 1.00 82.00 89 ASN A O 1
ATOM 714 N N . GLY A 1 90 ? 6.121 -9.812 2.726 1.00 85.00 90 GLY A N 1
ATOM 715 C CA . GLY A 1 90 ? 7.280 -10.302 1.980 1.00 85.00 90 GLY A CA 1
ATOM 716 C C . GLY A 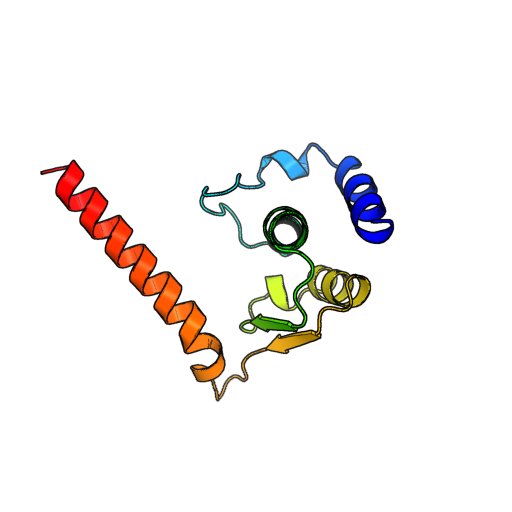1 90 ? 6.973 -10.646 0.519 1.00 85.00 90 GLY A C 1
ATOM 717 O O . GLY A 1 90 ? 7.836 -10.495 -0.341 1.00 85.00 90 GLY A O 1
ATOM 718 N N . ALA A 1 91 ? 5.748 -11.075 0.198 1.00 86.69 91 ALA A N 1
ATOM 719 C CA . ALA A 1 91 ? 5.346 -11.330 -1.188 1.00 86.69 91 ALA A CA 1
ATOM 720 C C . ALA A 1 91 ? 5.304 -10.043 -2.030 1.00 86.69 91 ALA A C 1
ATOM 722 O O . ALA A 1 91 ? 5.809 -10.030 -3.155 1.00 86.69 91 ALA A O 1
ATOM 723 N N . ALA A 1 92 ? 4.761 -8.955 -1.476 1.00 86.94 92 ALA A N 1
ATOM 724 C CA . ALA A 1 92 ? 4.741 -7.657 -2.142 1.00 86.94 92 ALA A CA 1
ATOM 725 C C . ALA A 1 92 ? 6.168 -7.113 -2.324 1.00 86.94 92 ALA A C 1
ATOM 727 O O . ALA A 1 92 ? 6.532 -6.689 -3.419 1.00 86.94 92 ALA A O 1
ATOM 728 N N . GLU A 1 93 ? 7.007 -7.209 -1.289 1.00 88.44 93 GLU A N 1
ATOM 729 C CA . GLU A 1 93 ? 8.411 -6.774 -1.337 1.00 88.44 93 GLU A CA 1
ATOM 730 C C . GLU A 1 93 ? 9.230 -7.548 -2.374 1.00 88.44 93 GLU A C 1
ATOM 732 O O . GLU A 1 93 ? 9.960 -6.942 -3.162 1.00 88.44 93 GLU A O 1
ATOM 737 N N . ARG A 1 94 ? 9.071 -8.878 -2.431 1.00 92.31 94 ARG A N 1
ATOM 738 C CA . ARG A 1 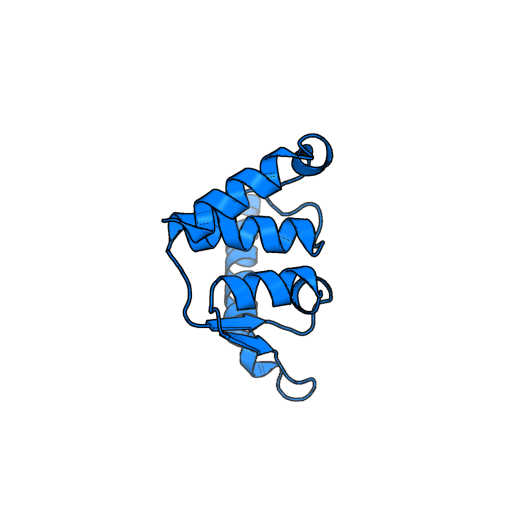94 ? 9.722 -9.716 -3.448 1.00 92.31 94 ARG A CA 1
ATOM 739 C C . ARG A 1 94 ? 9.279 -9.344 -4.858 1.00 92.31 94 ARG A C 1
ATOM 741 O O . ARG A 1 94 ? 10.128 -9.223 -5.733 1.00 92.31 94 ARG A O 1
ATOM 748 N N . SER A 1 95 ? 7.986 -9.106 -5.071 1.00 89.69 95 SER A N 1
ATOM 749 C CA . SER A 1 95 ? 7.466 -8.700 -6.382 1.00 89.69 95 SER A CA 1
ATOM 750 C C . SER A 1 95 ? 8.076 -7.372 -6.849 1.00 89.69 95 SER A C 1
ATOM 752 O O . SER A 1 95 ? 8.602 -7.280 -7.960 1.00 89.69 95 SER A O 1
ATOM 754 N N . VAL A 1 96 ? 8.107 -6.366 -5.965 1.00 89.56 96 VAL A N 1
ATOM 755 C CA . VAL A 1 96 ? 8.741 -5.067 -6.248 1.00 89.56 96 VAL A CA 1
ATOM 756 C C . VAL A 1 96 ? 10.230 -5.234 -6.550 1.00 89.56 96 VAL A C 1
ATOM 758 O O . VAL A 1 96 ? 10.741 -4.616 -7.484 1.00 89.56 96 VAL A O 1
ATOM 761 N N . ARG A 1 97 ? 10.938 -6.081 -5.793 1.00 92.50 97 ARG A N 1
ATOM 762 C CA . ARG A 1 97 ? 12.355 -6.377 -6.033 1.00 92.50 97 ARG A CA 1
ATOM 763 C C . ARG A 1 97 ? 12.579 -6.995 -7.414 1.00 92.50 97 ARG A C 1
ATOM 765 O O . ARG A 1 97 ? 13.391 -6.470 -8.171 1.00 92.50 97 ARG A O 1
ATOM 772 N N . SER A 1 98 ? 11.837 -8.045 -7.762 1.00 95.31 98 SER A N 1
ATOM 773 C CA . SER A 1 98 ? 11.961 -8.705 -9.066 1.00 95.31 98 SER A CA 1
ATOM 774 C C . SER A 1 98 ? 11.633 -7.762 -10.224 1.00 95.31 98 SER A C 1
ATOM 776 O O . SER A 1 98 ? 12.283 -7.813 -11.265 1.00 95.31 98 SER A O 1
ATOM 778 N N . MET A 1 99 ? 10.655 -6.867 -10.057 1.00 92.25 99 MET A N 1
ATOM 779 C CA . MET A 1 99 ? 10.347 -5.847 -11.062 1.00 92.25 99 MET A CA 1
ATOM 780 C C . MET A 1 99 ? 11.515 -4.870 -11.255 1.00 92.25 99 MET A C 1
ATOM 782 O O . MET A 1 99 ? 11.906 -4.609 -12.391 1.00 92.25 99 MET A O 1
ATOM 786 N N . LYS A 1 100 ? 12.119 -4.378 -10.165 1.00 92.56 100 LYS A N 1
ATOM 787 C CA . LYS A 1 100 ? 13.297 -3.495 -10.228 1.00 92.56 100 LYS A CA 1
ATOM 788 C C . LYS A 1 100 ? 14.490 -4.162 -10.909 1.00 92.56 100 LYS A C 1
ATOM 790 O O . LYS A 1 100 ? 15.178 -3.511 -11.687 1.00 92.56 100 LYS A O 1
ATOM 795 N N . GLU A 1 101 ? 14.730 -5.441 -10.628 1.00 95.56 101 GLU A N 1
ATOM 796 C CA . GLU A 1 101 ? 15.802 -6.216 -11.266 1.00 95.56 101 GLU A CA 1
ATOM 797 C C . GLU A 1 101 ? 15.587 -6.316 -12.782 1.00 95.56 101 GLU A C 1
ATOM 799 O O . GLU A 1 101 ? 16.498 -6.000 -13.540 1.00 95.56 101 GLU A O 1
ATOM 804 N N . LYS A 1 102 ? 14.364 -6.629 -13.234 1.00 94.81 102 LYS A N 1
ATOM 805 C CA . LYS A 1 102 ? 14.033 -6.659 -14.669 1.00 94.81 102 LYS A CA 1
ATOM 806 C C . LYS A 1 102 ? 14.233 -5.305 -15.350 1.00 94.81 102 LYS A C 1
ATOM 808 O O . LYS A 1 102 ? 14.791 -5.258 -16.441 1.00 94.81 102 LYS A O 1
ATOM 813 N N . ILE A 1 103 ? 13.790 -4.218 -14.711 1.00 93.38 103 ILE A N 1
ATOM 814 C CA . ILE A 1 103 ? 13.961 -2.857 -15.242 1.00 93.38 103 ILE A CA 1
ATOM 815 C C . ILE A 1 103 ? 15.450 -2.516 -15.361 1.00 93.38 103 ILE A C 1
ATOM 817 O O . ILE A 1 103 ? 15.865 -2.001 -16.394 1.00 93.38 103 ILE A O 1
ATOM 821 N N . ARG A 1 104 ? 16.261 -2.848 -14.348 1.00 94.56 104 ARG A N 1
ATOM 822 C CA . ARG A 1 104 ? 17.713 -2.625 -14.382 1.00 94.56 104 ARG A CA 1
ATOM 823 C C . ARG A 1 104 ? 18.362 -3.352 -15.557 1.00 94.56 104 ARG A C 1
ATOM 825 O O . ARG A 1 104 ? 19.029 -2.708 -16.353 1.00 94.56 104 ARG A O 1
ATOM 832 N N . THR A 1 105 ? 18.110 -4.653 -15.698 1.00 95.38 105 THR A N 1
ATOM 833 C CA . THR A 1 105 ? 18.685 -5.449 -16.792 1.00 95.38 105 THR A CA 1
ATOM 834 C C . THR A 1 105 ? 18.245 -4.943 -18.164 1.00 95.38 105 THR A C 1
ATOM 836 O O . THR A 1 105 ? 19.020 -4.995 -19.113 1.00 95.38 105 THR A O 1
ATOM 839 N N . TYR A 1 106 ? 17.005 -4.463 -18.293 1.00 95.25 106 TYR A N 1
ATOM 840 C CA . TYR A 1 106 ? 16.530 -3.861 -19.538 1.00 95.25 106 TYR A CA 1
ATOM 841 C C . TYR A 1 106 ? 17.278 -2.567 -19.872 1.00 95.25 106 TYR A C 1
ATOM 843 O O . TYR A 1 106 ? 17.668 -2.379 -21.017 1.00 95.25 106 TYR A O 1
ATOM 851 N N . ILE A 1 107 ? 17.491 -1.700 -18.878 1.00 94.94 107 ILE A N 1
ATOM 852 C CA . ILE A 1 107 ? 18.240 -0.449 -19.035 1.00 94.94 107 ILE A CA 1
ATOM 853 C C . ILE A 1 107 ? 19.690 -0.748 -19.422 1.00 94.94 107 ILE A C 1
ATOM 855 O O . ILE A 1 107 ? 20.137 -0.239 -20.437 1.00 94.94 107 ILE A O 1
ATOM 859 N N . GLU A 1 108 ? 20.395 -1.609 -18.683 1.00 94.06 108 GLU A N 1
ATOM 860 C CA . GLU A 1 108 ? 21.790 -1.983 -18.983 1.00 94.06 108 GLU A CA 1
ATOM 861 C C . GLU A 1 108 ? 21.940 -2.458 -20.436 1.00 94.06 108 GLU A C 1
ATOM 863 O O . GLU A 1 108 ? 22.734 -1.906 -21.184 1.00 94.06 108 GLU A O 1
ATOM 868 N N . ARG A 1 109 ? 21.064 -3.365 -20.889 1.00 89.25 109 ARG A N 1
ATOM 869 C CA . ARG A 1 109 ? 21.058 -3.864 -22.276 1.00 89.25 109 ARG A CA 1
ATOM 870 C C . ARG A 1 109 ? 20.669 -2.841 -23.340 1.00 89.25 109 ARG A C 1
ATOM 872 O O . ARG A 1 109 ? 20.892 -3.102 -24.514 1.00 89.25 109 ARG A O 1
ATOM 879 N N . ALA A 1 110 ? 19.974 -1.769 -22.971 1.00 87.94 110 ALA A N 1
ATOM 880 C CA . ALA A 1 110 ? 19.534 -0.739 -23.910 1.00 87.94 110 ALA A CA 1
ATOM 881 C C . ALA A 1 110 ? 20.581 0.370 -24.099 1.00 87.94 110 ALA A C 1
ATOM 883 O O . ALA A 1 110 ? 20.451 1.160 -25.034 1.00 87.94 110 ALA A O 1
ATOM 884 N N . PHE A 1 111 ? 21.566 0.453 -23.198 1.00 78.88 111 PHE A N 1
ATOM 885 C CA . PHE A 1 111 ? 22.654 1.433 -23.228 1.00 78.88 111 PHE A CA 1
ATOM 886 C C . PHE A 1 111 ? 24.034 0.811 -23.521 1.00 78.88 111 PHE A C 1
ATOM 888 O O . PHE A 1 111 ? 24.999 1.567 -23.634 1.00 78.88 111 PHE A O 1
ATOM 895 N N . ASP A 1 112 ? 24.103 -0.517 -23.665 1.00 58.94 112 ASP A N 1
ATOM 896 C CA . ASP A 1 112 ? 25.201 -1.268 -24.299 1.00 58.94 112 ASP A CA 1
ATOM 897 C C . ASP A 1 112 ? 25.026 -1.313 -25.830 1.00 58.94 112 ASP A C 1
ATOM 899 O O . ASP A 1 112 ? 26.048 -1.203 -26.548 1.00 58.94 112 ASP A O 1
#